Protein AF-A0A8T3PY90-F1 (afdb_monomer_lite)

Secondary structure (DSSP, 8-state):
--S-HHHHHHHHHHHHHHGGGGGS----S-S--TTSPPHHHHHHHHHHHHHH---HHHHHHHHTS-HHHHHHHHHHTT--S--

pLDDT: mean 93.22, std 5.11, range [62.72, 97.75]

Structure (mmCIF, N/CA/C/O backbone):
data_AF-A0A8T3PY90-F1
#
_entry.id   AF-A0A8T3PY90-F1
#
loop_
_atom_site.group_PDB
_atom_site.id
_atom_site.type_symbol
_atom_site.label_atom_id
_atom_site.label_alt_id
_atom_site.label_comp_id
_atom_site.label_asym_id
_atom_site.label_entity_id
_atom_site.label_seq_id
_atom_site.pdbx_PDB_ins_code
_atom_site.Cartn_x
_atom_site.Cartn_y
_atom_site.Cartn_z
_atom_site.occupancy
_atom_site.B_iso_or_equiv
_atom_site.auth_seq_id
_atom_site.auth_comp_id
_atom_site.auth_asym_id
_atom_site.auth_atom_id
_atom_site.pdbx_PDB_model_num
ATOM 1 N N . MET A 1 1 ? 33.036 0.107 -17.528 1.00 62.72 1 MET A N 1
ATOM 2 C CA . MET A 1 1 ? 31.610 0.403 -17.255 1.00 62.72 1 MET A CA 1
ATOM 3 C C . MET A 1 1 ? 31.279 -0.106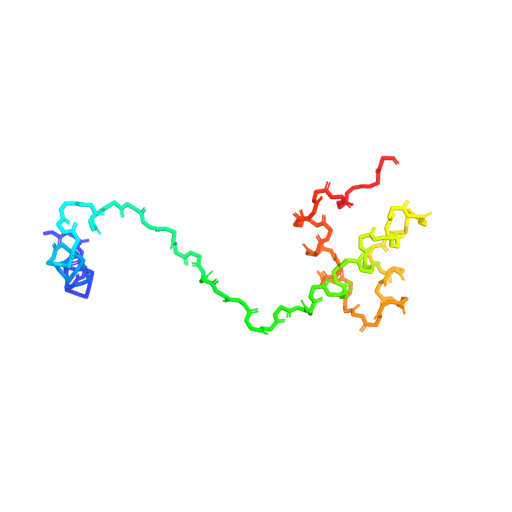 -15.861 1.00 62.72 1 MET A C 1
ATOM 5 O O . MET A 1 1 ? 31.370 -1.306 -15.647 1.00 62.72 1 MET A O 1
ATOM 9 N N . GLY A 1 2 ? 30.973 0.769 -14.902 1.00 89.62 2 GLY A N 1
ATOM 10 C CA . GLY A 1 2 ? 30.744 0.405 -13.492 1.00 89.62 2 GLY A CA 1
ATOM 11 C C . GLY A 1 2 ? 29.402 -0.287 -13.212 1.00 89.62 2 GLY A C 1
ATOM 12 O O . GLY A 1 2 ? 28.710 0.097 -12.278 1.00 89.62 2 GLY A O 1
ATOM 13 N N . ILE A 1 3 ? 29.000 -1.267 -14.029 1.00 92.44 3 ILE A N 1
ATOM 14 C CA . ILE A 1 3 ? 27.743 -2.017 -13.875 1.00 92.44 3 ILE A CA 1
ATOM 15 C C . ILE A 1 3 ? 27.994 -3.525 -13.910 1.00 92.44 3 ILE A C 1
ATOM 17 O O . ILE A 1 3 ? 28.919 -4.004 -14.564 1.00 92.44 3 ILE A O 1
ATOM 21 N N . SER A 1 4 ? 27.141 -4.293 -13.231 1.00 95.50 4 SER A N 1
ATOM 22 C CA . SER A 1 4 ? 27.210 -5.753 -13.276 1.00 95.50 4 SER A CA 1
ATOM 23 C C . SER A 1 4 ? 26.782 -6.298 -14.646 1.00 95.50 4 SER A C 1
ATOM 25 O O . SER A 1 4 ? 25.953 -5.708 -15.348 1.00 95.50 4 SER A O 1
ATOM 27 N N . ARG A 1 5 ? 27.290 -7.488 -15.000 1.00 95.56 5 ARG A N 1
ATOM 28 C CA . ARG A 1 5 ? 26.884 -8.220 -16.218 1.00 95.56 5 ARG A CA 1
ATOM 29 C C . ARG A 1 5 ? 25.367 -8.429 -16.294 1.00 95.56 5 ARG A C 1
ATOM 31 O O . ARG A 1 5 ? 24.781 -8.307 -17.363 1.00 95.56 5 ARG A O 1
ATOM 38 N N . GLN A 1 6 ? 24.722 -8.691 -15.156 1.00 95.81 6 GLN A N 1
ATOM 39 C CA . GLN A 1 6 ? 23.273 -8.884 -15.072 1.00 95.81 6 GLN A CA 1
ATOM 40 C C . GLN A 1 6 ? 22.501 -7.616 -15.465 1.00 95.81 6 GLN A C 1
ATOM 42 O O . GLN A 1 6 ? 21.515 -7.693 -16.201 1.00 95.81 6 GLN A O 1
ATOM 47 N N . THR A 1 7 ? 22.964 -6.444 -15.019 1.00 93.69 7 THR A N 1
ATOM 48 C CA . THR A 1 7 ? 22.366 -5.158 -15.394 1.00 93.69 7 THR A CA 1
ATOM 49 C C . THR A 1 7 ? 22.509 -4.907 -16.893 1.00 93.69 7 THR A C 1
ATOM 51 O O . THR A 1 7 ? 21.512 -4.581 -17.536 1.00 93.69 7 THR A O 1
ATOM 54 N N . ALA A 1 8 ? 23.695 -5.145 -17.466 1.00 94.62 8 ALA A N 1
ATOM 55 C CA . ALA A 1 8 ? 23.915 -5.014 -18.908 1.00 94.62 8 ALA A CA 1
ATOM 56 C C . ALA A 1 8 ? 22.982 -5.934 -19.718 1.00 94.62 8 ALA A C 1
ATOM 58 O O . ALA A 1 8 ? 22.334 -5.489 -20.663 1.00 94.62 8 ALA A O 1
ATOM 59 N N . HIS A 1 9 ? 22.826 -7.193 -19.298 1.00 96.06 9 HIS A N 1
ATOM 60 C CA . HIS A 1 9 ? 21.960 -8.158 -19.980 1.00 96.06 9 HIS A CA 1
ATOM 61 C C . HIS A 1 9 ? 20.471 -7.774 -19.915 1.00 96.06 9 HIS A C 1
ATOM 63 O O . HIS A 1 9 ? 19.741 -7.906 -20.897 1.00 96.06 9 HIS A O 1
ATOM 69 N N . LYS A 1 10 ? 20.013 -7.246 -18.771 1.00 94.38 10 LYS A N 1
ATOM 70 C CA . LYS A 1 10 ? 18.652 -6.709 -18.602 1.00 94.38 10 LYS A CA 1
ATOM 71 C C . LYS A 1 10 ? 18.391 -5.527 -19.538 1.00 94.38 10 LYS A C 1
ATOM 73 O O . LYS A 1 10 ? 17.320 -5.457 -20.137 1.00 94.38 10 LYS A O 1
ATOM 78 N N . TRP A 1 11 ? 19.341 -4.597 -19.644 1.00 94.69 11 TRP A N 1
ATOM 79 C CA . TRP A 1 11 ? 19.230 -3.430 -20.526 1.00 94.69 11 TRP A CA 1
ATOM 80 C C . TRP A 1 11 ? 19.203 -3.851 -21.993 1.00 94.69 11 TRP A C 1
ATOM 82 O O . TRP A 1 11 ? 18.325 -3.416 -22.732 1.00 94.69 11 TRP A O 1
ATOM 92 N N . TRP A 1 12 ? 20.090 -4.767 -22.387 1.00 95.81 12 TRP A N 1
ATOM 93 C CA . TRP A 1 12 ? 20.125 -5.312 -23.741 1.00 95.81 12 TRP A CA 1
ATOM 94 C C . TRP A 1 12 ? 18.823 -6.024 -24.121 1.00 95.81 12 TRP A C 1
ATOM 96 O O . TRP A 1 12 ? 18.275 -5.779 -25.193 1.00 95.81 12 TRP A O 1
ATOM 106 N N . GLY A 1 13 ? 18.272 -6.848 -23.222 1.00 96.62 13 GLY A N 1
ATOM 107 C CA . GLY A 1 13 ? 16.977 -7.499 -23.435 1.00 96.62 13 GLY A CA 1
ATOM 108 C C . GLY A 1 13 ? 15.838 -6.499 -23.658 1.00 96.62 13 GLY A C 1
ATOM 109 O O . GLY A 1 13 ? 15.032 -6.683 -24.567 1.00 96.62 13 GLY A O 1
ATOM 110 N N . ARG A 1 14 ? 15.801 -5.407 -22.882 1.00 96.62 14 ARG A N 1
ATOM 111 C CA . ARG A 1 14 ? 14.811 -4.330 -23.061 1.00 96.62 14 ARG A CA 1
ATOM 112 C C . ARG A 1 14 ? 15.000 -3.581 -24.373 1.00 96.62 14 ARG A C 1
ATOM 114 O O . ARG A 1 14 ? 14.020 -3.340 -25.065 1.00 96.62 14 ARG A O 1
ATOM 121 N N . TYR A 1 15 ? 16.240 -3.250 -24.727 1.00 96.12 15 TYR A N 1
ATOM 122 C CA . TYR A 1 15 ? 16.548 -2.577 -25.987 1.00 96.12 15 TYR A CA 1
ATOM 123 C C . TYR A 1 15 ? 16.131 -3.422 -27.196 1.00 96.12 15 TYR A C 1
ATOM 125 O O . TYR A 1 15 ? 15.521 -2.910 -28.125 1.00 96.12 15 TYR A O 1
ATOM 133 N N . ARG A 1 16 ? 16.378 -4.737 -27.170 1.00 97.75 16 ARG A N 1
ATOM 134 C CA . ARG A 1 16 ? 15.939 -5.635 -28.249 1.00 97.75 16 ARG A CA 1
ATOM 135 C C . ARG A 1 16 ? 14.417 -5.729 -28.386 1.00 97.75 16 ARG A C 1
ATOM 137 O O . ARG A 1 16 ? 13.942 -5.927 -29.496 1.00 97.75 16 ARG A O 1
ATOM 144 N N . ALA A 1 17 ? 13.676 -5.634 -27.282 1.00 97.31 17 ALA A N 1
ATOM 145 C CA . ALA A 1 17 ? 12.218 -5.763 -27.285 1.00 97.31 17 ALA A CA 1
ATOM 146 C C . ALA A 1 17 ? 11.491 -4.446 -27.609 1.00 97.31 17 ALA A C 1
ATOM 148 O O . ALA A 1 17 ? 10.441 -4.464 -28.240 1.00 97.31 17 ALA A O 1
ATOM 149 N N . GLU A 1 18 ? 12.026 -3.313 -27.151 1.00 96.81 18 GLU A N 1
ATOM 150 C CA . GLU A 1 18 ? 11.317 -2.024 -27.120 1.00 96.81 18 GLU A CA 1
ATOM 151 C C . GLU A 1 18 ? 12.140 -0.873 -27.740 1.00 96.81 18 GLU A C 1
ATOM 153 O O . GLU A 1 18 ? 11.727 0.286 -27.714 1.00 96.81 18 GLU A O 1
ATOM 158 N N . GLY A 1 19 ? 13.328 -1.161 -28.282 1.00 95.94 19 GLY A N 1
ATOM 159 C CA . GLY A 1 19 ? 14.240 -0.162 -28.838 1.00 95.94 19 GLY A CA 1
ATOM 160 C C . GLY A 1 19 ? 14.756 0.827 -27.783 1.00 95.94 19 GLY A C 1
ATOM 161 O O . GLY A 1 19 ? 14.850 0.492 -26.595 1.00 95.94 19 GLY A O 1
ATOM 162 N N . PRO A 1 20 ? 15.074 2.073 -28.180 1.00 95.56 20 PRO A N 1
ATOM 163 C CA . PRO A 1 20 ? 15.495 3.127 -27.254 1.00 95.56 20 PRO A CA 1
ATOM 164 C C . PRO A 1 20 ? 14.507 3.382 -26.101 1.00 95.56 20 PRO A C 1
ATOM 166 O O . PRO A 1 20 ? 14.940 3.678 -24.988 1.00 95.56 20 PRO A O 1
ATOM 169 N N . ALA A 1 21 ? 13.197 3.189 -26.314 1.00 94.69 21 ALA A N 1
ATOM 170 C CA . ALA A 1 21 ? 12.180 3.340 -25.266 1.00 94.69 21 ALA A CA 1
ATOM 171 C C . ALA A 1 21 ? 12.366 2.336 -24.111 1.00 94.69 21 ALA A C 1
ATOM 173 O O . ALA A 1 21 ? 12.038 2.626 -22.959 1.00 94.69 21 ALA A O 1
ATOM 174 N N . GLY A 1 22 ? 12.973 1.178 -24.390 1.00 93.25 22 GLY A N 1
ATOM 175 C CA . GLY A 1 22 ? 13.288 0.163 -23.390 1.00 93.25 22 GLY A CA 1
ATOM 176 C C . GLY A 1 22 ? 14.304 0.608 -22.328 1.00 93.25 22 GLY A C 1
ATOM 177 O O . GLY A 1 22 ? 14.363 -0.000 -21.254 1.00 93.25 22 GLY A O 1
ATOM 178 N N . LEU A 1 23 ? 15.082 1.659 -22.609 1.00 94.12 23 LEU A N 1
ATOM 179 C CA . LEU A 1 23 ? 16.136 2.185 -21.734 1.00 94.12 23 LEU A CA 1
ATOM 180 C C . LEU A 1 23 ? 15.660 3.305 -20.801 1.00 94.12 23 LEU A C 1
ATOM 182 O O . LEU A 1 23 ? 16.412 3.712 -19.920 1.00 94.12 23 LEU A O 1
ATOM 186 N N . VAL A 1 24 ? 14.419 3.772 -20.957 1.00 94.50 24 VAL A N 1
ATOM 187 C CA . VAL A 1 24 ? 13.814 4.750 -20.046 1.00 94.50 24 VAL A CA 1
ATOM 188 C C . VAL A 1 24 ? 13.675 4.147 -18.646 1.00 94.50 24 VAL A C 1
ATOM 190 O O . VAL A 1 24 ? 13.383 2.952 -18.483 1.00 94.50 24 VAL A O 1
ATOM 193 N N . ASP A 1 25 ? 13.864 4.987 -17.625 1.00 91.31 25 ASP A N 1
ATOM 194 C CA . ASP A 1 25 ? 13.694 4.594 -16.233 1.00 91.31 25 ASP A CA 1
ATOM 195 C C . ASP A 1 25 ? 12.308 3.998 -15.990 1.00 91.31 25 ASP A C 1
ATOM 197 O O . ASP A 1 25 ? 11.265 4.573 -16.305 1.00 91.31 25 ASP A O 1
ATOM 201 N N . ARG A 1 26 ? 12.305 2.805 -15.392 1.00 88.50 26 ARG A N 1
ATOM 202 C CA . ARG A 1 26 ? 11.081 2.121 -14.979 1.00 88.50 26 ARG A CA 1
ATOM 203 C C . ARG A 1 26 ? 10.979 2.143 -13.478 1.00 88.50 26 ARG A C 1
ATOM 205 O O . ARG A 1 26 ? 11.964 1.938 -12.771 1.00 88.50 26 ARG A O 1
ATOM 212 N N . SER A 1 27 ? 9.749 2.273 -13.002 1.00 89.25 27 SER A N 1
ATOM 213 C CA . SER A 1 27 ? 9.465 2.071 -11.594 1.00 89.25 27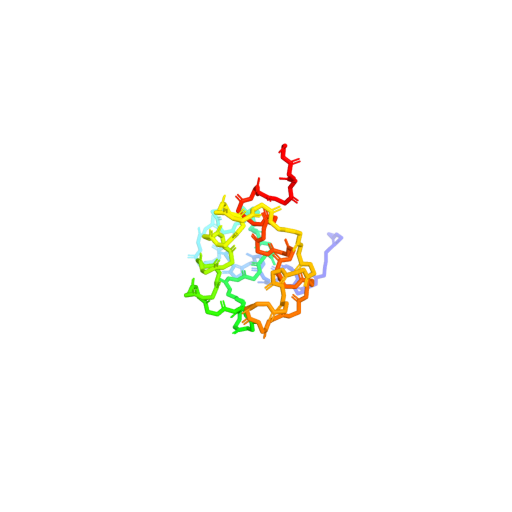 SER A CA 1
ATOM 214 C C . SER A 1 27 ? 9.924 0.678 -11.158 1.00 89.25 27 SER A C 1
ATOM 216 O O . SER A 1 27 ? 9.533 -0.329 -11.747 1.00 89.25 27 SER A O 1
ATOM 218 N N . SER A 1 28 ? 10.714 0.616 -10.089 1.00 88.50 28 SER A N 1
ATOM 219 C CA . SER A 1 28 ? 11.034 -0.639 -9.396 1.00 88.50 28 SER A CA 1
ATOM 220 C C . SER A 1 28 ? 9.873 -1.138 -8.528 1.00 88.50 28 SER A C 1
ATOM 222 O O . SER A 1 28 ? 10.001 -2.156 -7.851 1.00 88.50 28 SER A O 1
ATOM 224 N N . ARG A 1 29 ? 8.742 -0.417 -8.501 1.00 89.75 29 ARG A N 1
ATOM 225 C CA . ARG A 1 29 ? 7.578 -0.794 -7.699 1.00 89.75 29 ARG A CA 1
ATOM 226 C C . ARG A 1 29 ? 6.959 -2.081 -8.258 1.00 89.75 29 ARG A C 1
ATOM 228 O O . ARG A 1 29 ? 6.828 -2.213 -9.477 1.00 89.75 29 ARG A O 1
ATOM 235 N N . PRO A 1 30 ? 6.555 -3.023 -7.392 1.00 89.75 30 PRO A N 1
ATOM 236 C CA . PRO A 1 30 ? 5.869 -4.229 -7.835 1.00 89.75 30 PRO A CA 1
ATOM 237 C C . PRO A 1 30 ? 4.563 -3.866 -8.552 1.00 89.75 30 PRO A C 1
ATOM 239 O O . PRO A 1 30 ? 3.864 -2.933 -8.157 1.00 89.75 30 PRO A O 1
ATOM 242 N N . ARG A 1 31 ? 4.227 -4.627 -9.602 1.00 88.75 31 ARG A N 1
ATOM 243 C CA . ARG A 1 31 ? 2.981 -4.443 -10.369 1.00 88.75 31 ARG A CA 1
ATOM 244 C C . ARG A 1 31 ? 1.736 -4.850 -9.578 1.00 88.75 31 ARG A C 1
ATOM 246 O O . ARG A 1 31 ? 0.656 -4.334 -9.836 1.00 88.75 31 ARG A O 1
ATOM 253 N N . SER A 1 32 ? 1.881 -5.774 -8.633 1.00 87.50 32 SER A N 1
ATOM 254 C CA . SER A 1 32 ? 0.790 -6.291 -7.812 1.00 87.50 32 SER A CA 1
ATOM 255 C C . SER A 1 32 ? 1.271 -6.606 -6.396 1.00 87.50 32 SER A C 1
ATOM 257 O O . SER A 1 32 ? 2.437 -6.930 -6.168 1.00 87.50 32 SER A O 1
ATOM 259 N N . CYS A 1 33 ? 0.349 -6.508 -5.439 1.00 87.69 33 CYS A N 1
ATOM 260 C CA . CYS A 1 33 ? 0.564 -6.843 -4.036 1.00 87.69 33 CYS A CA 1
ATOM 261 C C . CYS A 1 33 ? -0.483 -7.896 -3.638 1.00 87.69 33 CYS A C 1
ATOM 263 O O . CYS A 1 33 ? -1.557 -7.516 -3.181 1.00 87.69 33 CYS A O 1
ATOM 265 N N . PRO A 1 34 ? -0.224 -9.204 -3.820 1.00 87.12 34 PRO A N 1
ATOM 266 C CA . PRO A 1 34 ? -1.239 -10.248 -3.618 1.00 87.12 34 PRO A CA 1
ATOM 267 C C . PRO A 1 34 ? -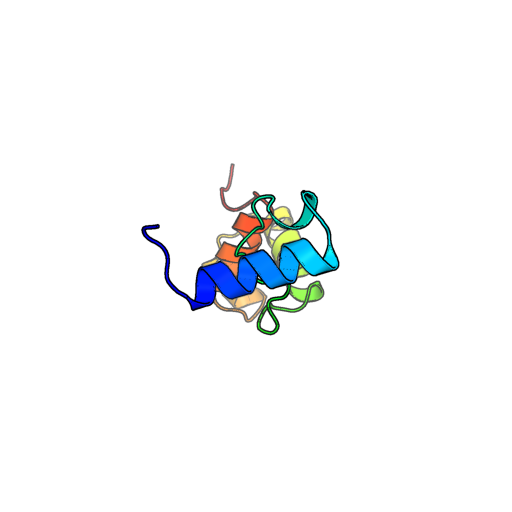1.759 -10.325 -2.175 1.00 87.12 34 PRO A C 1
ATOM 269 O O . PRO A 1 34 ? -2.907 -10.682 -1.950 1.00 87.12 34 PRO A O 1
ATOM 272 N N . HIS A 1 35 ? -0.946 -9.919 -1.198 1.00 87.19 35 HIS A N 1
ATOM 273 C CA . HIS A 1 35 ? -1.325 -9.851 0.219 1.00 87.19 35 HIS A CA 1
ATOM 274 C C . HIS A 1 35 ? -2.056 -8.551 0.597 1.00 87.19 35 HIS A C 1
ATOM 276 O O . HIS A 1 35 ? -2.280 -8.279 1.777 1.00 87.19 35 HIS A O 1
ATOM 282 N N . GLN A 1 36 ? -2.373 -7.695 -0.377 1.00 89.50 36 GLN A N 1
ATOM 283 C CA . GLN A 1 36 ? -3.173 -6.506 -0.125 1.00 89.50 36 GLN A CA 1
ATOM 284 C C . GLN A 1 36 ? -4.605 -6.917 0.219 1.00 89.50 36 GLN A C 1
ATOM 286 O O . GLN A 1 36 ? -5.180 -7.814 -0.394 1.00 89.50 36 GLN A O 1
ATOM 291 N N . ILE A 1 37 ? -5.188 -6.243 1.209 1.00 92.88 37 ILE A N 1
ATOM 292 C CA . ILE A 1 37 ? -6.560 -6.526 1.613 1.00 92.88 37 ILE A CA 1
ATOM 293 C C . ILE A 1 37 ? -7.545 -6.257 0.461 1.00 92.88 37 ILE A C 1
ATOM 295 O O . ILE A 1 37 ? -7.321 -5.357 -0.352 1.00 92.88 37 ILE A O 1
ATOM 299 N N . PRO A 1 38 ? -8.667 -6.993 0.394 1.00 93.62 38 PRO A N 1
ATOM 300 C CA . PRO A 1 38 ? -9.654 -6.799 -0.660 1.00 93.62 38 PRO A CA 1
ATOM 301 C C . PRO A 1 38 ? -10.188 -5.361 -0.705 1.00 93.62 38 PRO A C 1
ATOM 303 O O . PRO A 1 38 ? -10.505 -4.779 0.335 1.00 93.62 38 PRO A O 1
ATOM 306 N N . ALA A 1 39 ? -10.420 -4.828 -1.909 1.00 93.06 39 ALA A N 1
ATOM 307 C CA . ALA A 1 39 ? -10.926 -3.464 -2.116 1.00 93.06 39 ALA A CA 1
ATOM 308 C C . ALA A 1 39 ? -12.251 -3.171 -1.380 1.00 93.06 39 ALA A C 1
ATOM 310 O O . ALA A 1 39 ? -12.540 -2.028 -1.026 1.00 93.06 39 ALA A O 1
ATOM 311 N N . ARG A 1 40 ? -13.073 -4.198 -1.109 1.00 95.81 40 ARG A N 1
ATOM 312 C CA . ARG A 1 40 ? -14.279 -4.067 -0.268 1.00 95.81 40 ARG A CA 1
ATOM 313 C C . ARG A 1 40 ? -13.955 -3.626 1.167 1.00 95.81 40 ARG A C 1
ATOM 315 O O . ARG A 1 40 ? -14.674 -2.807 1.728 1.00 95.81 40 ARG A O 1
ATOM 322 N N . ILE A 1 41 ? -12.867 -4.139 1.744 1.00 95.19 41 ILE A N 1
ATOM 323 C CA . ILE A 1 41 ? -12.435 -3.810 3.106 1.00 95.19 41 ILE A CA 1
ATOM 324 C C . ILE A 1 41 ? -11.819 -2.411 3.130 1.00 95.19 41 ILE A C 1
ATOM 326 O O . ILE A 1 41 ? -12.137 -1.632 4.024 1.00 95.19 41 ILE A O 1
ATOM 330 N N . GLU A 1 42 ? -11.026 -2.051 2.116 1.00 96.19 42 GLU A N 1
ATOM 331 C CA . GLU A 1 42 ? -10.486 -0.689 1.979 1.00 96.19 42 GLU A CA 1
ATOM 332 C C . GLU A 1 42 ? -11.607 0.358 1.924 1.00 96.19 42 GLU A C 1
ATOM 334 O O . GLU A 1 42 ? -11.602 1.310 2.706 1.00 96.19 42 GLU A O 1
ATOM 339 N N . ARG A 1 43 ? -12.634 0.133 1.091 1.00 96.38 43 ARG A N 1
ATOM 340 C CA . ARG A 1 43 ? -13.812 1.013 1.018 1.00 96.38 43 ARG A CA 1
ATOM 341 C C . ARG A 1 43 ? -14.540 1.131 2.356 1.00 96.38 43 ARG A C 1
ATOM 343 O O . ARG A 1 43 ? -14.913 2.234 2.747 1.00 96.38 43 ARG A O 1
ATOM 350 N N . ARG A 1 44 ? -14.695 0.025 3.093 1.00 96.69 44 ARG A N 1
ATOM 351 C CA . ARG A 1 44 ? -15.307 0.035 4.433 1.00 96.69 44 ARG A CA 1
ATOM 352 C C . ARG A 1 44 ? -14.494 0.873 5.426 1.00 96.69 44 ARG A C 1
ATOM 354 O O . ARG A 1 44 ? -15.085 1.627 6.195 1.00 96.69 44 ARG A O 1
ATOM 361 N N . ILE A 1 45 ? -13.162 0.781 5.396 1.00 96.50 45 ILE A N 1
ATOM 362 C CA . ILE A 1 45 ? -12.270 1.601 6.235 1.00 96.50 45 ILE A CA 1
ATOM 363 C C . ILE A 1 45 ? -12.465 3.089 5.930 1.00 96.50 45 ILE A C 1
ATOM 365 O O . ILE A 1 45 ? -12.635 3.881 6.857 1.00 96.50 45 ILE A O 1
ATOM 369 N N . VAL A 1 46 ? -12.470 3.466 4.648 1.00 96.25 46 VAL A N 1
ATOM 370 C CA . VAL A 1 46 ? -12.643 4.862 4.213 1.00 96.25 46 VAL A CA 1
ATOM 371 C C . VAL A 1 46 ? -14.013 5.406 4.630 1.00 96.25 46 VAL A C 1
ATOM 373 O O . VAL A 1 46 ? -14.081 6.472 5.240 1.00 96.25 46 VAL A O 1
ATOM 376 N N . ALA A 1 47 ? -15.089 4.649 4.401 1.00 96.00 47 ALA A N 1
ATOM 377 C CA . ALA A 1 47 ? -16.443 5.051 4.782 1.00 96.00 47 ALA A CA 1
ATOM 378 C C . ALA A 1 47 ? -16.593 5.236 6.305 1.00 96.00 47 ALA A C 1
ATOM 380 O O . ALA A 1 47 ? -17.165 6.224 6.773 1.00 96.00 47 ALA A O 1
ATOM 381 N N . LEU A 1 48 ? -16.033 4.323 7.107 1.00 95.56 48 LEU A N 1
ATOM 382 C CA . LEU A 1 48 ? -16.043 4.443 8.570 1.00 95.56 48 LEU A CA 1
ATOM 383 C C . LEU A 1 48 ? -15.192 5.618 9.063 1.00 95.56 48 LEU A C 1
ATOM 385 O O . LEU A 1 48 ? -15.571 6.297 10.018 1.00 95.56 48 LEU A O 1
ATOM 389 N N . ARG A 1 49 ? -14.053 5.883 8.415 1.00 95.44 49 ARG A N 1
ATOM 390 C CA . ARG A 1 49 ? -13.206 7.037 8.728 1.00 95.44 49 ARG A CA 1
ATOM 391 C C . ARG A 1 49 ? -13.948 8.350 8.498 1.00 95.44 49 ARG A C 1
ATOM 393 O O . ARG A 1 49 ? -13.878 9.219 9.362 1.00 95.44 49 ARG A O 1
ATOM 400 N N . GLN A 1 50 ? -14.638 8.483 7.368 1.00 94.00 50 GLN A N 1
ATOM 401 C CA . GLN A 1 50 ? -15.375 9.697 7.010 1.00 94.00 50 GLN A CA 1
ATOM 402 C C . GLN A 1 50 ? -16.599 9.912 7.908 1.00 94.00 50 GLN A C 1
ATOM 404 O O . GLN A 1 50 ? -16.801 11.017 8.396 1.00 94.00 50 GLN A O 1
ATOM 409 N N . SER A 1 51 ? -17.366 8.856 8.192 1.00 94.31 51 SER A N 1
ATOM 410 C CA . SER A 1 51 ? -18.586 8.956 9.008 1.00 94.31 51 SER A CA 1
ATOM 411 C C . SER A 1 51 ? -18.320 9.142 10.503 1.00 94.31 51 SER A C 1
ATOM 413 O O . SER A 1 51 ? -19.028 9.896 11.160 1.00 94.31 51 SER A O 1
ATOM 415 N N . ARG A 1 52 ? -17.316 8.456 11.066 1.00 92.25 52 ARG A N 1
ATOM 416 C CA . ARG A 1 52 ? -17.103 8.412 12.526 1.00 92.25 52 ARG A CA 1
ATOM 417 C C . ARG A 1 52 ? -15.878 9.186 13.013 1.00 92.25 52 ARG A C 1
ATOM 419 O O . ARG A 1 52 ? -15.668 9.270 14.219 1.00 92.25 52 ARG A O 1
ATOM 426 N N . ARG A 1 53 ? -15.026 9.686 12.106 1.00 91.12 53 ARG A N 1
ATOM 427 C CA . ARG A 1 53 ? -13.761 10.391 12.420 1.00 91.12 53 ARG A CA 1
ATOM 428 C C . ARG A 1 53 ? -12.871 9.646 13.434 1.00 91.12 53 ARG A C 1
ATOM 430 O O . ARG A 1 53 ? -12.145 10.247 14.219 1.00 91.12 53 ARG A O 1
ATOM 437 N N . LEU A 1 54 ? -12.894 8.311 13.406 1.00 90.81 54 LEU A N 1
ATOM 438 C CA . LEU A 1 54 ? -12.134 7.464 14.332 1.00 90.81 54 LEU A CA 1
ATOM 439 C C . LEU A 1 54 ? -10.680 7.283 13.890 1.00 90.81 54 LEU A C 1
ATOM 441 O O . LEU A 1 54 ? -10.376 7.220 12.698 1.00 90.81 54 LEU A O 1
ATOM 445 N N . GLY A 1 55 ? -9.778 7.160 14.866 1.00 91.19 55 GLY A N 1
ATOM 446 C CA . GLY A 1 55 ? -8.371 6.826 14.638 1.00 91.19 55 GLY A CA 1
ATOM 447 C C . GLY A 1 55 ? -8.151 5.377 14.165 1.00 91.19 55 GLY A C 1
ATOM 448 O O . GLY A 1 55 ? -9.041 4.535 14.324 1.00 91.19 55 GLY A O 1
ATOM 449 N N . PRO A 1 56 ? -6.955 5.053 13.633 1.00 93.75 56 PRO A N 1
ATOM 450 C CA . PRO A 1 56 ? -6.656 3.739 13.056 1.00 93.75 56 PRO A CA 1
ATOM 451 C C . PRO A 1 56 ? -6.880 2.561 14.013 1.00 93.75 56 PRO A C 1
ATOM 453 O O . PRO A 1 56 ? -7.398 1.535 13.589 1.00 93.75 56 PRO A O 1
ATOM 456 N N . ALA A 1 57 ? -6.551 2.715 15.301 1.00 95.19 57 ALA A N 1
ATOM 457 C CA . ALA A 1 57 ? -6.723 1.662 16.307 1.00 95.19 57 ALA A CA 1
ATOM 458 C C . ALA A 1 57 ? -8.200 1.305 16.553 1.00 95.19 57 ALA A C 1
ATOM 460 O O . ALA A 1 57 ? -8.556 0.134 16.635 1.00 95.19 57 ALA A O 1
ATOM 461 N N . ARG A 1 58 ? -9.089 2.306 16.597 1.00 95.19 58 ARG A N 1
ATOM 462 C CA . ARG A 1 58 ? -10.532 2.065 16.763 1.00 95.19 58 ARG A CA 1
ATOM 463 C C . ARG A 1 58 ? -11.151 1.467 15.502 1.00 95.19 58 ARG A C 1
ATOM 465 O O . ARG A 1 58 ? -11.948 0.541 15.587 1.00 95.19 58 ARG A O 1
ATOM 472 N N . LEU A 1 59 ? -10.749 1.950 14.327 1.00 95.06 59 LEU A N 1
ATOM 473 C CA . LEU A 1 59 ? -11.188 1.381 13.049 1.00 95.06 59 LEU A CA 1
ATOM 474 C C . LEU A 1 59 ? -10.723 -0.071 12.868 1.00 95.06 59 LEU A C 1
ATOM 476 O O . LEU A 1 59 ? -11.480 -0.884 12.344 1.00 95.06 59 LEU A O 1
ATOM 480 N N . ALA A 1 60 ? -9.518 -0.403 13.336 1.00 95.88 60 ALA A N 1
ATOM 481 C CA . ALA A 1 60 ? -8.987 -1.763 13.319 1.00 95.88 60 ALA A CA 1
ATOM 482 C C . ALA A 1 60 ? -9.899 -2.746 14.060 1.00 95.88 60 ALA A C 1
ATOM 484 O O . ALA A 1 60 ? -10.265 -3.772 13.490 1.00 95.88 60 ALA A O 1
ATOM 485 N N . GLY A 1 61 ? -10.342 -2.391 15.272 1.00 95.31 61 GLY A N 1
ATOM 486 C CA . GLY A 1 61 ? -11.279 -3.211 16.047 1.00 95.31 61 GLY A CA 1
ATOM 487 C C . GLY A 1 61 ? -12.637 -3.404 15.362 1.00 95.31 61 GLY A C 1
ATOM 488 O O . GLY A 1 61 ? -13.212 -4.481 15.435 1.00 95.31 61 GLY A O 1
ATOM 489 N N . VAL A 1 62 ? -13.132 -2.395 14.635 1.00 94.44 62 VAL A N 1
ATOM 490 C CA . VAL A 1 62 ? -14.429 -2.470 13.930 1.00 94.44 62 VAL A CA 1
ATOM 491 C C . VAL A 1 62 ? -14.356 -3.312 12.652 1.00 94.44 62 VAL A C 1
ATOM 493 O O . VAL A 1 62 ? -15.323 -3.979 12.284 1.00 94.44 62 VAL A O 1
ATOM 496 N N . VAL A 1 63 ? -13.242 -3.228 11.923 1.00 94.25 63 VAL A N 1
ATOM 497 C CA . VAL A 1 63 ? -13.092 -3.863 10.604 1.00 94.25 63 VAL A CA 1
ATOM 498 C C . VAL A 1 63 ? -12.427 -5.242 10.696 1.00 94.25 63 VAL A C 1
ATOM 500 O O . VAL A 1 63 ? -12.565 -6.032 9.767 1.00 94.25 63 VAL A O 1
ATOM 503 N N . GLY A 1 64 ? -11.745 -5.552 11.802 1.00 94.94 64 GLY A N 1
ATOM 504 C CA . GLY A 1 64 ? -11.056 -6.830 12.000 1.00 94.94 64 GLY A CA 1
ATOM 505 C C . GLY A 1 64 ? -9.732 -6.927 11.239 1.00 94.94 64 GLY A C 1
ATOM 506 O O . GLY A 1 64 ? -9.346 -8.005 10.801 1.00 94.94 64 GLY A O 1
ATOM 507 N N . VAL A 1 65 ? -9.040 -5.801 11.038 1.00 95.31 65 VAL A N 1
ATOM 508 C CA . VAL A 1 65 ? -7.719 -5.754 10.383 1.00 95.31 65 VAL A CA 1
ATOM 509 C C . VAL A 1 65 ? -6.711 -5.009 11.258 1.00 95.31 65 VAL A C 1
ATOM 511 O O . VAL A 1 65 ? -7.115 -4.111 11.995 1.00 95.31 65 VAL A O 1
ATOM 514 N N . PRO A 1 66 ? -5.398 -5.302 11.171 1.00 96.62 66 PRO A N 1
ATOM 515 C CA . PRO A 1 66 ? -4.396 -4.624 11.991 1.00 96.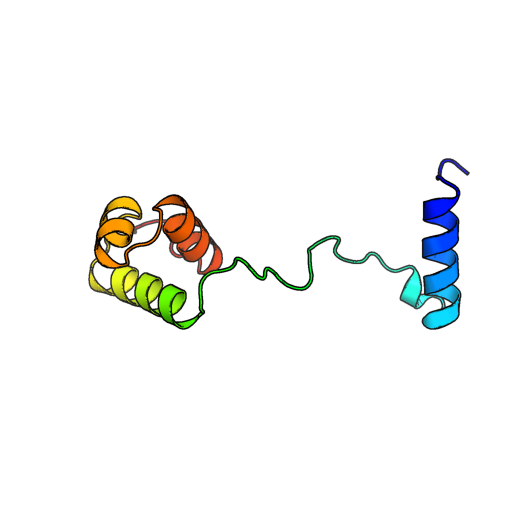62 66 PRO A CA 1
ATOM 516 C C . PRO A 1 66 ? -4.408 -3.101 11.804 1.00 96.62 66 PRO A C 1
ATOM 518 O O . PRO A 1 66 ? -4.537 -2.606 10.680 1.00 96.62 66 PRO A O 1
ATOM 521 N N . ALA A 1 67 ? -4.179 -2.343 12.880 1.00 96.62 67 ALA A N 1
ATOM 522 C CA . ALA A 1 67 ? -4.149 -0.876 12.838 1.00 96.62 67 ALA A CA 1
ATOM 523 C C . ALA A 1 67 ? -3.105 -0.313 11.858 1.00 96.62 67 ALA A C 1
ATOM 525 O O . ALA A 1 67 ? -3.345 0.715 11.225 1.00 96.62 67 ALA A O 1
ATOM 526 N N . SER A 1 68 ? -1.985 -1.014 11.665 1.00 96.62 68 SER A N 1
ATOM 527 C CA . SER A 1 68 ? -0.975 -0.683 10.651 1.00 96.62 68 SER A CA 1
ATOM 528 C C . SER A 1 68 ? -1.518 -0.799 9.222 1.00 96.62 68 SER A C 1
ATOM 530 O O . SER A 1 68 ? -1.210 0.038 8.372 1.00 96.62 68 SER A O 1
ATOM 532 N N . THR A 1 69 ? -2.380 -1.783 8.956 1.00 96.19 69 THR A N 1
ATOM 533 C CA . THR A 1 69 ? -3.062 -1.949 7.665 1.00 96.19 69 THR A CA 1
ATOM 534 C C . THR A 1 69 ? -4.075 -0.836 7.451 1.00 96.19 69 THR A C 1
ATOM 536 O O . THR A 1 69 ? -4.060 -0.200 6.400 1.00 96.19 69 THR A O 1
ATOM 539 N N . VAL A 1 70 ? -4.886 -0.526 8.469 1.00 96.81 70 VAL A N 1
ATOM 540 C CA . VAL A 1 70 ? -5.801 0.624 8.432 1.00 96.81 70 VAL A CA 1
ATOM 541 C C . VAL A 1 70 ? -5.032 1.904 8.124 1.00 96.81 70 VAL A C 1
ATOM 543 O O . VAL A 1 70 ? -5.399 2.632 7.208 1.00 96.81 70 VAL A O 1
ATOM 546 N N . HIS A 1 71 ? -3.931 2.162 8.831 1.00 96.50 71 HIS A N 1
ATOM 547 C CA . HIS A 1 71 ? -3.111 3.345 8.601 1.00 96.50 71 HIS A CA 1
ATOM 548 C C . HIS A 1 71 ? -2.598 3.424 7.155 1.00 96.50 71 HIS A C 1
ATOM 550 O O . HIS A 1 71 ? -2.762 4.461 6.517 1.00 96.50 71 HIS A O 1
ATOM 556 N N . ARG A 1 72 ? -2.052 2.330 6.600 1.00 96.06 72 ARG A N 1
ATOM 557 C CA . ARG A 1 72 ? -1.593 2.283 5.197 1.00 96.06 72 ARG A CA 1
ATOM 558 C C . ARG A 1 72 ? -2.715 2.593 4.204 1.00 96.06 72 ARG A C 1
ATOM 560 O O . ARG A 1 72 ? -2.478 3.322 3.243 1.00 96.06 72 ARG A O 1
ATOM 567 N N . VAL A 1 73 ? -3.924 2.083 4.444 1.00 95.81 73 VAL A N 1
ATOM 568 C CA . VAL A 1 73 ? -5.107 2.403 3.626 1.00 95.81 73 VAL A CA 1
ATOM 569 C C . VAL A 1 73 ? -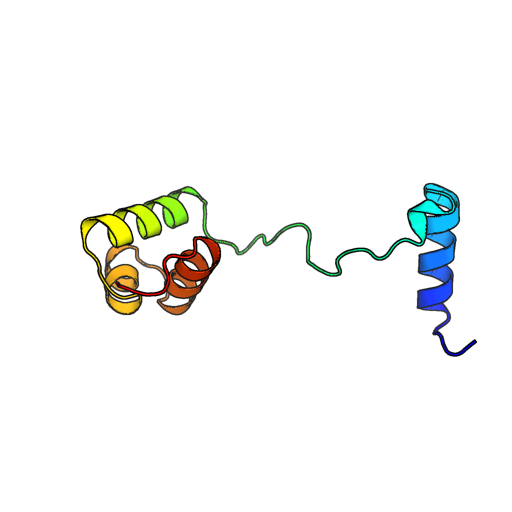5.417 3.896 3.710 1.00 95.81 73 VAL A C 1
ATOM 571 O O . VAL A 1 73 ? -5.527 4.556 2.682 1.00 95.81 73 VAL A O 1
ATOM 574 N N . LEU A 1 74 ? -5.483 4.464 4.916 1.00 96.00 74 LEU A N 1
ATOM 575 C CA . LEU A 1 74 ? -5.771 5.890 5.093 1.00 96.00 74 LEU A CA 1
ATOM 576 C C . LEU A 1 74 ? -4.719 6.794 4.435 1.00 96.00 74 LEU A C 1
ATOM 578 O O . LEU A 1 74 ? -5.083 7.829 3.882 1.00 96.00 74 LEU A O 1
ATOM 582 N N . VAL A 1 75 ? -3.439 6.407 4.467 1.00 96.44 75 VAL A N 1
ATOM 583 C CA . VAL A 1 75 ? -2.352 7.116 3.769 1.00 96.44 75 VAL A CA 1
ATOM 584 C C . VAL A 1 75 ? -2.542 7.051 2.255 1.00 96.44 75 VAL A C 1
ATOM 586 O O . VAL A 1 75 ? -2.465 8.086 1.601 1.00 96.44 75 VAL A O 1
ATOM 589 N N . ARG A 1 76 ? -2.856 5.874 1.693 1.00 94.12 76 ARG A N 1
ATOM 590 C CA . ARG A 1 76 ? -3.106 5.716 0.249 1.00 94.12 76 ARG A CA 1
ATOM 591 C C . ARG A 1 76 ? -4.279 6.574 -0.239 1.00 94.12 76 ARG A C 1
ATOM 593 O O . ARG A 1 76 ? -4.248 7.052 -1.364 1.00 94.12 76 ARG A O 1
ATOM 600 N N . HIS A 1 77 ? -5.281 6.780 0.615 1.00 94.12 77 HIS A N 1
ATOM 601 C CA . HIS A 1 77 ? -6.445 7.627 0.340 1.00 94.12 77 HIS A CA 1
ATOM 602 C C . HIS A 1 77 ? -6.282 9.095 0.785 1.00 94.12 77 HIS A C 1
ATOM 604 O O . HIS A 1 77 ? -7.229 9.865 0.658 1.00 94.12 77 HIS A O 1
ATOM 610 N N . GLY A 1 78 ? -5.129 9.500 1.332 1.00 95.06 78 GLY A N 1
ATOM 611 C CA . GLY A 1 78 ? -4.865 10.891 1.728 1.00 95.06 78 GLY A CA 1
ATOM 612 C C . GLY A 1 78 ? -5.652 11.406 2.946 1.00 95.06 78 GLY A C 1
ATOM 613 O O . GLY A 1 78 ? -5.701 12.610 3.175 1.00 95.06 78 GLY A O 1
ATOM 614 N N . ILE A 1 79 ? -6.259 10.523 3.748 1.00 94.56 79 ILE A N 1
ATOM 615 C CA . ILE A 1 79 ? -7.138 10.868 4.891 1.00 94.56 79 ILE A CA 1
ATOM 616 C C . ILE A 1 79 ? -6.591 10.375 6.245 1.00 94.56 79 ILE A C 1
ATOM 618 O O . ILE A 1 79 ? -7.328 10.122 7.208 1.00 94.56 79 ILE A O 1
ATOM 622 N N . ASN A 1 80 ? -5.271 10.212 6.330 1.00 93.31 80 ASN A N 1
ATOM 623 C CA . ASN A 1 80 ? -4.557 9.752 7.524 1.00 93.31 80 ASN A CA 1
ATOM 624 C C . ASN A 1 80 ? -4.601 10.754 8.689 1.00 93.31 80 ASN A C 1
ATOM 626 O O . ASN A 1 80 ? -4.562 10.338 9.849 1.00 93.31 80 ASN A O 1
ATOM 630 N N . ARG A 1 81 ? -4.746 12.051 8.407 1.00 89.25 81 ARG A N 1
ATOM 631 C CA . ARG A 1 81 ? -4.908 13.105 9.418 1.00 89.25 81 ARG A CA 1
ATOM 632 C C . ARG A 1 81 ? -6.390 13.400 9.649 1.00 89.25 81 ARG A C 1
ATOM 634 O O . ARG A 1 81 ? -7.182 13.359 8.712 1.00 89.25 81 ARG A O 1
ATOM 641 N N . LEU A 1 82 ? -6.770 13.628 10.904 1.00 84.88 82 LEU A N 1
ATOM 642 C CA . LEU A 1 82 ? -8.064 14.229 11.229 1.00 84.88 82 LEU A CA 1
ATOM 643 C C . LEU A 1 82 ? -7.863 15.745 11.168 1.00 84.88 82 LEU A C 1
ATOM 645 O O . LEU A 1 82 ? -6.895 16.233 11.746 1.00 84.88 82 LEU A O 1
ATOM 649 N N . LYS A 1 83 ? -8.721 16.444 10.426 1.00 70.75 83 LYS A N 1
ATOM 650 C CA . LYS A 1 83 ? -8.906 17.888 10.588 1.00 70.75 83 LYS A CA 1
ATOM 651 C C . LYS A 1 83 ? -9.851 18.114 11.751 1.00 70.75 83 LYS A C 1
ATOM 653 O O . LYS A 1 83 ? -10.804 17.301 11.845 1.00 70.75 83 LYS A O 1
#

Sequence (83 aa):
MGISRQTAHKWWGRYRAEGPAGLVDRSSRPRSCPHQIPARIERRIVALRQSRRLGPARLAGVVGVPASTVHRVLVRHGINRLK

Foldseek 3Di:
DPDDPVVVVQQVVQCVVPNPVSNDDDDPDD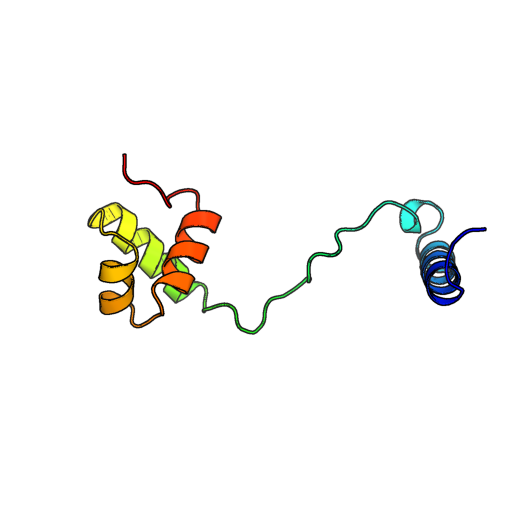PDDPPQDDPVLLVVLVVCCVPPVDALVVSCVVSVHDSVSSLVSCVVVVNNDDD

Radius of gyration: 20.36 Å; chains: 1; bounding box: 50×28×46 Å